Protein AF-A0A7S0H6K3-F1 (afdb_monomer_lite)

InterPro domains:
  IPR001478 PDZ domain [PS50106] (12-69)
  IPR036034 PDZ superfamily [G3DSA:2.30.42.10] (8-108)

Foldseek 3Di:
DAPVPFDQLWFKDKAFDDDPPPDDQLQQFDWDADPLQWIFTADGHPPGPSVVCVVVVRDDGGKTFQWKAALDDRDIDGSGSVHDVNVSVRSVNRDDGMIMTIIGHPDPVVSVVSSVVVVVVVVVVVVVVVVVVVVVVVVVVVVVPDPPDDDDPDD

Organism: NCBI:txid33657

Secondary structure (DSSP, 8-state):
--GGGSPTT-EEEEEE---TTSTT-STTEEEEE-TTS-EEEEEE-TTSHHHHHHHTTS--TT-EEEEEE-SSSS-EEE-TTS-HHHHHHHHHH--SSEEEEEEE-SSHHHHHHHHHHHHHHHHHHHHHHHHHHHHHHHHHHHHHHS---------

Sequence (155 aa):
MSLRSAPAGSRVVAFRKENAATQGLQLGLKFRESFGKAVYIDTIIPGTQAANLEKQGKLQKGDEIVMVSATFGDEMWSARGIGKQRLEKSIAVRQGQTIKFVIEASDDNSKAKQKALAEKLAKEAKMTSRLQAELAKEVDAAKAAKPKGKLFGLF

pLDDT: mean 75.77, std 13.53, range [41.53, 90.0]

Radius of gyration: 22.34 Å; chains: 1; bounding box: 46×57×62 Å

Structure (mmCIF, N/CA/C/O backbone):
data_AF-A0A7S0H6K3-F1
#
_entry.id   AF-A0A7S0H6K3-F1
#
loop_
_atom_site.group_PDB
_atom_site.id
_atom_site.type_symbol
_atom_site.label_atom_id
_atom_site.label_alt_id
_atom_site.label_comp_id
_atom_site.label_asym_id
_atom_site.label_entity_id
_atom_site.label_seq_id
_atom_site.pdbx_PDB_ins_code
_atom_site.Cartn_x
_atom_site.Cartn_y
_atom_site.Cartn_z
_atom_site.occupancy
_atom_site.B_iso_or_equiv
_atom_site.auth_seq_id
_atom_site.auth_comp_id
_atom_site.auth_asym_id
_atom_site.auth_atom_id
_atom_site.pdbx_PDB_model_num
ATOM 1 N N . MET A 1 1 ? 16.898 -1.516 -5.737 1.00 46.72 1 MET A N 1
ATOM 2 C CA . MET A 1 1 ? 16.622 -2.426 -4.588 1.00 46.72 1 MET A CA 1
ATOM 3 C C . MET A 1 1 ? 15.447 -3.322 -4.965 1.00 46.72 1 MET A C 1
ATOM 5 O O . MET A 1 1 ? 14.417 -2.818 -5.387 1.00 46.72 1 MET A O 1
ATOM 9 N N . SER A 1 2 ? 15.632 -4.643 -4.919 1.00 41.69 2 SER A N 1
ATOM 10 C CA . SER A 1 2 ? 14.657 -5.641 -5.394 1.00 41.69 2 SER A CA 1
ATOM 11 C C . SER A 1 2 ? 13.658 -6.015 -4.289 1.00 41.69 2 SER A C 1
ATOM 13 O O . SER A 1 2 ? 14.011 -5.962 -3.114 1.00 41.69 2 SER A O 1
ATOM 15 N N . LEU A 1 3 ? 12.457 -6.482 -4.663 1.00 48.34 3 LEU A N 1
ATOM 16 C CA . LEU A 1 3 ? 11.409 -7.069 -3.797 1.00 48.34 3 LEU A CA 1
ATOM 17 C C . LEU A 1 3 ? 11.917 -8.105 -2.765 1.00 48.34 3 LEU A C 1
ATOM 19 O O . LEU A 1 3 ? 11.195 -8.455 -1.838 1.00 48.34 3 LEU A O 1
ATOM 23 N N . ARG A 1 4 ? 13.164 -8.573 -2.900 1.00 46.78 4 ARG A N 1
ATOM 24 C CA . ARG A 1 4 ? 13.879 -9.450 -1.962 1.00 46.78 4 ARG A CA 1
ATOM 25 C C . ARG A 1 4 ? 14.093 -8.865 -0.559 1.00 46.78 4 ARG A C 1
ATOM 27 O O . ARG A 1 4 ? 14.413 -9.629 0.341 1.00 46.78 4 ARG A O 1
ATOM 34 N N . SER A 1 5 ? 13.943 -7.554 -0.356 1.00 53.25 5 SER A N 1
ATOM 35 C CA . SER A 1 5 ? 14.096 -6.923 0.968 1.00 53.25 5 SER A CA 1
ATOM 36 C C . SER A 1 5 ? 12.785 -6.765 1.752 1.00 53.25 5 SER A C 1
ATOM 38 O O . SER A 1 5 ? 12.802 -6.168 2.828 1.00 53.25 5 SER A O 1
ATOM 40 N N . ALA A 1 6 ? 11.653 -7.241 1.221 1.00 57.09 6 ALA A N 1
ATOM 41 C CA . ALA A 1 6 ? 10.371 -7.213 1.921 1.00 57.09 6 ALA A CA 1
ATOM 42 C C . ALA A 1 6 ? 10.325 -8.332 2.989 1.00 57.09 6 ALA A C 1
ATOM 44 O O . ALA A 1 6 ? 10.487 -9.503 2.637 1.00 57.09 6 ALA A O 1
ATOM 45 N N . PRO A 1 7 ? 10.133 -8.015 4.285 1.00 58.31 7 PRO A N 1
ATOM 46 C CA . PRO A 1 7 ? 10.088 -9.017 5.353 1.00 58.31 7 PRO A CA 1
ATOM 47 C C . PRO A 1 7 ? 8.930 -10.012 5.204 1.00 58.31 7 PRO A C 1
ATOM 49 O O . PRO A 1 7 ? 7.878 -9.699 4.639 1.00 58.31 7 PRO A O 1
ATOM 52 N N . ALA A 1 8 ? 9.106 -11.228 5.728 1.00 54.91 8 ALA A N 1
ATOM 53 C CA . ALA A 1 8 ? 8.091 -12.278 5.662 1.00 54.91 8 ALA A CA 1
ATOM 54 C C . ALA A 1 8 ? 6.788 -11.847 6.369 1.00 54.91 8 ALA A C 1
ATOM 56 O O . ALA A 1 8 ? 6.809 -11.498 7.546 1.00 54.91 8 ALA A O 1
ATOM 57 N N . GLY A 1 9 ? 5.655 -11.901 5.657 1.00 63.44 9 GLY A N 1
ATOM 58 C CA . GLY A 1 9 ? 4.338 -11.472 6.160 1.00 63.44 9 GLY A CA 1
ATOM 59 C C . GLY A 1 9 ? 3.917 -10.055 5.749 1.00 63.44 9 GLY A C 1
ATOM 60 O O . GLY A 1 9 ? 2.806 -9.636 6.069 1.00 63.44 9 GLY A O 1
ATOM 61 N N . SER A 1 10 ? 4.765 -9.331 5.015 1.00 70.94 10 SER A N 1
ATOM 62 C CA . SER A 1 10 ? 4.414 -8.028 4.448 1.00 70.94 10 SER A CA 1
ATOM 63 C C . SER A 1 10 ? 3.450 -8.156 3.256 1.00 70.94 10 SER A C 1
ATOM 65 O O . SER A 1 10 ? 3.506 -9.105 2.468 1.00 70.94 10 SER A O 1
ATOM 67 N N . ARG A 1 11 ? 2.516 -7.205 3.138 1.00 82.00 11 ARG A N 1
ATOM 68 C CA . ARG A 1 11 ? 1.472 -7.180 2.100 1.00 82.00 11 ARG A CA 1
ATOM 69 C C . ARG A 1 11 ? 1.818 -6.148 1.039 1.00 82.00 11 ARG A C 1
ATOM 71 O O . ARG A 1 11 ? 2.101 -4.998 1.366 1.00 82.00 11 ARG A O 1
ATOM 78 N N . VAL A 1 12 ? 1.755 -6.543 -0.231 1.00 85.12 12 VAL A N 1
ATOM 79 C CA . VAL A 1 12 ? 1.903 -5.615 -1.358 1.00 85.12 12 VAL A CA 1
ATOM 80 C C . VAL A 1 12 ? 0.527 -5.135 -1.789 1.00 85.12 12 VAL A C 1
ATOM 82 O O . VAL A 1 12 ? -0.334 -5.937 -2.151 1.00 85.12 12 VAL A O 1
ATOM 85 N N . VAL A 1 13 ? 0.327 -3.823 -1.780 1.00 86.31 13 VAL A N 1
ATOM 86 C CA . VAL A 1 13 ? -0.936 -3.199 -2.169 1.00 86.31 13 VAL A CA 1
ATOM 87 C C . VAL A 1 13 ? -0.681 -2.223 -3.306 1.00 86.31 13 VAL A C 1
ATOM 89 O O . VAL A 1 13 ? 0.183 -1.355 -3.210 1.00 86.31 13 VAL A O 1
ATOM 92 N N . ALA A 1 14 ? -1.425 -2.385 -4.399 1.00 86.06 14 ALA A N 1
ATOM 93 C CA . ALA A 1 14 ? -1.344 -1.521 -5.566 1.00 86.06 14 ALA A CA 1
ATOM 94 C C . ALA A 1 14 ? -2.549 -0.577 -5.610 1.00 86.06 14 ALA A C 1
ATOM 96 O O . ALA A 1 14 ? -3.700 -1.013 -5.594 1.00 86.06 14 ALA A O 1
ATOM 97 N N . PHE A 1 15 ? -2.263 0.712 -5.711 1.00 84.00 15 PHE A N 1
ATOM 98 C CA . PHE A 1 15 ? -3.229 1.785 -5.856 1.00 84.00 15 PHE A CA 1
ATOM 99 C C . PHE A 1 15 ? -3.178 2.321 -7.272 1.00 84.00 15 PHE A C 1
ATOM 101 O O . PHE A 1 15 ? -2.094 2.513 -7.820 1.00 84.00 15 PHE A O 1
ATOM 108 N N . ARG A 1 16 ? -4.332 2.610 -7.863 1.00 80.00 16 ARG A N 1
ATOM 109 C CA . ARG A 1 16 ? -4.396 3.380 -9.099 1.00 80.00 16 ARG A CA 1
ATOM 110 C C . ARG A 1 16 ? -4.338 4.854 -8.715 1.00 80.00 16 ARG A C 1
ATOM 112 O O . ARG A 1 16 ? -5.126 5.313 -7.897 1.00 80.00 16 ARG A O 1
ATOM 119 N N . LYS A 1 17 ? -3.388 5.586 -9.287 1.00 71.44 17 LYS A N 1
ATOM 120 C CA . LYS A 1 17 ? -3.318 7.036 -9.149 1.00 71.44 17 LYS A CA 1
ATOM 121 C C . LYS A 1 17 ? -4.535 7.613 -9.864 1.00 71.44 17 LYS A C 1
ATOM 123 O O . LYS A 1 17 ? -4.674 7.455 -11.077 1.00 71.44 17 LYS A O 1
ATOM 128 N N . GLU A 1 18 ? -5.436 8.215 -9.102 1.00 66.50 18 GLU A N 1
ATOM 129 C CA . GLU A 1 18 ? -6.537 8.988 -9.666 1.00 66.50 18 GLU A CA 1
ATOM 130 C C . GLU A 1 18 ? -5.957 10.222 -10.372 1.00 66.50 18 GLU A C 1
ATOM 132 O O . GLU A 1 18 ? -4.929 10.766 -9.952 1.00 66.50 18 GLU A O 1
ATOM 137 N N . ASN A 1 19 ? -6.561 10.629 -11.493 1.00 58.66 19 ASN A N 1
ATOM 138 C CA . ASN A 1 19 ? -6.108 11.815 -12.215 1.00 58.66 19 ASN A CA 1
ATOM 139 C C . ASN A 1 19 ? -6.224 13.022 -11.279 1.00 58.66 19 ASN A C 1
ATOM 141 O O . ASN A 1 19 ? -7.298 13.314 -10.764 1.00 58.66 19 ASN A O 1
ATOM 145 N N . ALA A 1 20 ? -5.101 13.710 -11.070 1.00 53.25 20 ALA A N 1
ATOM 146 C CA . ALA A 1 20 ? -4.854 14.691 -10.011 1.00 53.25 20 ALA A CA 1
ATOM 147 C C . ALA A 1 20 ? -5.780 15.932 -9.987 1.00 53.25 20 ALA A C 1
ATOM 149 O O . ALA A 1 20 ? -5.573 16.826 -9.172 1.00 53.25 20 ALA A O 1
ATOM 150 N N . ALA A 1 21 ? -6.789 16.001 -10.857 1.00 47.16 21 ALA A N 1
ATOM 151 C CA . ALA A 1 21 ? -7.762 17.087 -10.912 1.00 47.16 21 ALA A CA 1
ATOM 152 C C . ALA A 1 21 ? -8.818 17.011 -9.794 1.00 47.16 21 ALA A C 1
ATOM 154 O O . ALA A 1 21 ? -9.384 18.033 -9.416 1.00 47.16 21 ALA A O 1
ATOM 155 N N . THR A 1 22 ? -9.069 15.833 -9.218 1.00 42.97 22 THR A N 1
ATOM 156 C CA . THR A 1 22 ? -10.035 15.676 -8.124 1.00 42.97 22 THR A CA 1
ATOM 157 C C . THR A 1 22 ? -9.322 15.605 -6.776 1.00 42.97 22 THR A C 1
ATOM 159 O O . THR A 1 22 ? -8.975 14.545 -6.273 1.00 42.97 22 THR A O 1
ATOM 162 N N . GLN A 1 23 ? -9.111 16.793 -6.205 1.00 46.00 23 GLN A N 1
ATOM 163 C CA . GLN A 1 23 ? -9.039 17.054 -4.764 1.00 46.00 23 GLN A CA 1
ATOM 164 C C . GLN A 1 23 ? -8.013 16.248 -3.955 1.00 46.00 23 GLN A C 1
ATOM 166 O O . GLN A 1 23 ? -8.430 15.389 -3.200 1.00 46.00 23 GLN A O 1
ATOM 171 N N . GLY A 1 24 ? -6.712 16.572 -4.018 1.00 48.12 24 GLY A N 1
ATOM 172 C CA . GLY A 1 24 ? -5.745 16.494 -2.890 1.00 48.12 24 GLY A CA 1
ATOM 173 C C . GLY A 1 24 ? -5.625 15.207 -2.041 1.00 48.12 24 GLY A C 1
ATOM 174 O O . GLY A 1 24 ? -4.873 15.178 -1.070 1.00 48.12 24 GLY A O 1
ATOM 175 N N . LEU A 1 25 ? -6.348 14.147 -2.377 1.00 54.59 25 LEU A N 1
ATOM 176 C CA . LEU A 1 25 ? -6.541 12.941 -1.600 1.00 54.59 25 LEU A CA 1
ATOM 177 C C . LEU A 1 25 ? -5.481 11.974 -2.091 1.00 54.59 25 LEU A C 1
ATOM 179 O O . LEU A 1 25 ? -5.643 11.311 -3.111 1.00 54.59 25 LEU A O 1
ATOM 183 N N . GLN A 1 26 ? -4.357 11.926 -1.381 1.00 64.19 26 GLN A N 1
ATOM 184 C CA . GLN A 1 26 ? -3.310 10.938 -1.614 1.00 64.19 26 GLN A CA 1
ATOM 185 C C . GLN A 1 26 ? -3.890 9.529 -1.438 1.00 64.19 26 GLN A C 1
ATOM 187 O O . GLN A 1 26 ? -3.918 8.980 -0.342 1.00 64.19 26 GLN A O 1
ATOM 192 N N . LEU A 1 27 ? -4.403 8.956 -2.530 1.00 76.81 27 LEU A N 1
ATOM 193 C CA . LEU A 1 27 ? -4.872 7.570 -2.638 1.00 76.81 27 LEU A CA 1
ATOM 194 C C . LEU A 1 27 ? -5.960 7.172 -1.615 1.00 76.81 27 LEU A C 1
ATOM 196 O O . LEU A 1 27 ? -6.177 5.986 -1.381 1.00 76.81 27 LEU A O 1
ATOM 200 N N . GLY A 1 28 ? -6.639 8.146 -0.997 1.00 81.25 28 GLY A N 1
ATOM 201 C CA . GLY A 1 28 ? -7.627 7.909 0.061 1.00 81.25 28 GLY A CA 1
ATOM 202 C C . GLY A 1 28 ? -7.045 7.521 1.427 1.00 81.25 28 GLY A C 1
ATOM 203 O O . GLY A 1 28 ? -7.774 6.993 2.268 1.00 81.25 28 GLY A O 1
ATOM 204 N N . LEU A 1 29 ? -5.753 7.768 1.660 1.00 86.12 29 LEU A N 1
ATOM 205 C CA . LEU A 1 29 ? -5.056 7.450 2.906 1.00 86.12 29 LEU A CA 1
ATOM 206 C C . LEU A 1 29 ? -4.571 8.725 3.601 1.00 86.12 29 LEU A C 1
ATOM 208 O O . LEU A 1 29 ? -4.054 9.640 2.963 1.00 86.12 29 LEU A O 1
ATOM 212 N N . LYS A 1 30 ? -4.697 8.763 4.929 1.00 87.44 30 LYS A N 1
ATOM 213 C CA . LYS A 1 30 ? -3.994 9.727 5.782 1.00 87.44 30 LYS A CA 1
ATOM 214 C C . LYS A 1 30 ? -2.897 9.010 6.547 1.00 87.44 30 LYS A C 1
ATOM 216 O O . LYS A 1 30 ? -3.136 7.958 7.140 1.00 87.44 30 LYS A O 1
ATOM 221 N N . PHE A 1 31 ? -1.716 9.614 6.563 1.00 89.25 31 PHE A N 1
ATOM 222 C CA . PHE A 1 31 ? -0.548 9.061 7.233 1.00 89.25 31 PHE A CA 1
ATOM 223 C C . PHE A 1 31 ? -0.247 9.783 8.550 1.00 89.25 31 PHE A C 1
ATOM 225 O O . PHE A 1 31 ? -0.370 11.014 8.646 1.00 89.25 31 PHE A O 1
ATOM 232 N N . ARG A 1 32 ? 0.216 9.015 9.539 1.00 89.31 32 ARG A N 1
ATOM 233 C CA . ARG A 1 32 ? 0.794 9.504 10.796 1.00 89.31 32 ARG A CA 1
ATOM 234 C C . ARG A 1 32 ? 2.264 9.116 10.864 1.00 89.31 32 ARG A C 1
ATOM 236 O O . ARG A 1 32 ? 2.639 7.998 10.528 1.00 89.31 32 ARG A O 1
ATOM 243 N N . GLU A 1 33 ? 3.088 10.048 11.314 1.00 89.94 33 GLU A N 1
ATOM 244 C CA . GLU A 1 33 ? 4.507 9.818 11.568 1.00 89.94 33 GLU A CA 1
ATOM 245 C C . GLU A 1 33 ? 4.726 9.504 13.053 1.00 89.94 33 GLU A C 1
ATOM 247 O O . GLU A 1 33 ? 4.120 10.133 13.922 1.00 89.94 33 GLU A O 1
ATOM 252 N N . SER A 1 34 ? 5.571 8.517 13.346 1.00 88.56 34 SER A N 1
ATOM 253 C CA . SER A 1 34 ? 6.086 8.258 14.695 1.00 88.56 34 SER A CA 1
ATOM 254 C C . SER A 1 34 ? 7.407 8.998 14.924 1.00 88.56 34 SER A C 1
ATOM 256 O O . SER A 1 34 ? 8.062 9.411 13.973 1.00 88.56 34 SER A O 1
ATOM 258 N N . PHE A 1 35 ? 7.850 9.115 16.177 1.00 80.12 35 PHE A N 1
ATOM 259 C CA . PHE A 1 35 ? 9.095 9.800 16.550 1.00 80.12 35 PHE A CA 1
ATOM 260 C C . PHE A 1 35 ? 10.332 9.276 15.789 1.00 80.12 35 PHE A C 1
ATOM 262 O O . PHE A 1 35 ? 11.220 10.042 15.433 1.00 80.12 35 PHE A O 1
ATOM 269 N N . GLY A 1 36 ? 10.355 7.981 15.449 1.00 84.75 36 GLY A N 1
ATOM 270 C CA . GLY A 1 36 ? 11.396 7.359 14.619 1.00 84.75 36 GLY A CA 1
ATOM 271 C C . GLY A 1 36 ? 11.257 7.585 13.106 1.00 84.75 36 GLY A C 1
ATOM 272 O O . GLY A 1 36 ? 11.882 6.865 12.331 1.00 84.75 36 GLY A O 1
ATOM 273 N N . LYS A 1 37 ? 10.402 8.517 12.661 1.00 87.62 37 LYS A N 1
ATOM 274 C CA . LYS A 1 37 ? 10.065 8.786 11.248 1.00 87.62 37 LYS A CA 1
ATOM 275 C C . LYS A 1 37 ? 9.440 7.608 10.488 1.00 87.62 37 LYS A C 1
ATOM 277 O O . LYS A 1 37 ? 9.342 7.636 9.259 1.00 87.62 37 LYS A O 1
ATOM 282 N N . ALA A 1 38 ? 9.026 6.567 11.207 1.00 87.75 38 ALA A N 1
ATOM 283 C CA . ALA A 1 38 ? 8.203 5.491 10.673 1.00 87.75 38 ALA A CA 1
ATOM 284 C C . ALA A 1 38 ? 6.805 6.030 10.349 1.00 87.75 38 ALA A C 1
ATOM 286 O O . ALA A 1 38 ? 6.264 6.849 11.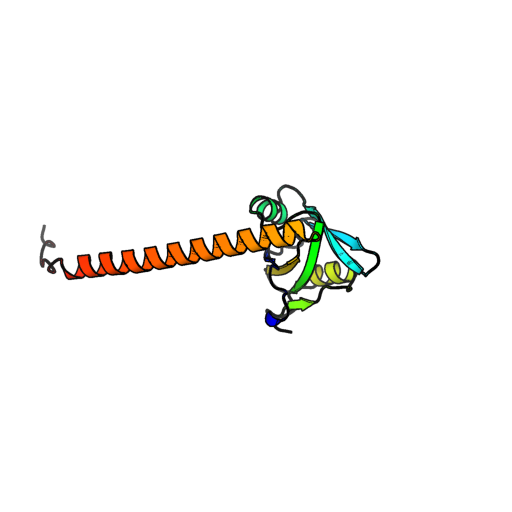101 1.00 87.75 38 ALA A O 1
ATOM 287 N N . VAL A 1 39 ? 6.240 5.591 9.226 1.00 89.06 39 VAL A N 1
ATOM 288 C CA . VAL A 1 39 ? 4.980 6.120 8.699 1.00 89.06 39 VAL A CA 1
ATOM 289 C C . VAL A 1 39 ? 3.901 5.052 8.777 1.00 89.06 39 VAL A C 1
ATOM 291 O O . VAL A 1 39 ? 4.055 3.963 8.231 1.00 89.06 39 VAL A O 1
ATOM 294 N N . TYR A 1 40 ? 2.796 5.394 9.431 1.00 90.00 40 TYR A N 1
ATOM 295 C CA . TYR A 1 40 ? 1.662 4.513 9.670 1.00 90.00 40 TYR A CA 1
ATOM 296 C C . TYR A 1 40 ? 0.410 5.037 8.978 1.00 90.00 40 TYR A C 1
ATOM 298 O O . TYR A 1 40 ? 0.241 6.247 8.791 1.00 90.00 40 TYR A O 1
ATOM 306 N N . ILE A 1 41 ? -0.495 4.125 8.640 1.00 89.81 41 ILE A N 1
ATOM 307 C CA . ILE A 1 41 ? -1.832 4.459 8.162 1.00 89.81 41 ILE A CA 1
ATOM 308 C C . ILE A 1 41 ? -2.670 4.885 9.360 1.00 89.81 41 ILE A C 1
ATOM 310 O O . ILE A 1 41 ? -2.943 4.096 10.257 1.00 89.81 41 ILE A O 1
ATOM 314 N N . ASP A 1 42 ? -3.088 6.140 9.368 1.00 88.56 42 ASP A N 1
ATOM 315 C CA . ASP A 1 42 ? -3.899 6.702 10.442 1.00 88.56 42 ASP A CA 1
ATOM 316 C C . ASP A 1 42 ? -5.387 6.540 10.141 1.00 88.56 42 ASP A C 1
ATOM 318 O O . ASP A 1 42 ? -6.145 5.919 10.886 1.00 88.56 42 ASP A O 1
ATOM 322 N N . THR A 1 43 ? -5.793 7.047 8.979 1.00 87.81 43 THR A N 1
ATOM 323 C CA . THR A 1 43 ? -7.189 7.051 8.557 1.00 87.81 43 THR A CA 1
ATOM 324 C C . THR A 1 43 ? -7.304 6.592 7.112 1.00 87.81 43 THR A C 1
ATOM 326 O O . THR A 1 43 ? -6.534 7.005 6.245 1.00 87.81 43 THR A O 1
ATOM 329 N N . ILE A 1 44 ? -8.317 5.770 6.857 1.00 88.31 44 ILE A N 1
ATOM 330 C CA . ILE A 1 44 ? -8.723 5.330 5.524 1.00 88.31 44 ILE A CA 1
ATOM 331 C C . ILE A 1 44 ? -10.025 6.047 5.196 1.00 88.31 44 ILE A C 1
ATOM 333 O O . ILE A 1 44 ? -10.963 6.041 5.996 1.00 88.31 44 ILE A O 1
ATOM 337 N N . ILE A 1 45 ? -10.055 6.719 4.050 1.00 86.06 45 ILE A N 1
ATOM 338 C CA . ILE A 1 45 ? -11.164 7.590 3.667 1.00 86.06 45 ILE A CA 1
ATOM 339 C C . ILE A 1 45 ? -12.256 6.738 3.003 1.00 86.06 45 ILE A C 1
ATOM 341 O O . ILE A 1 45 ? -11.964 6.052 2.018 1.00 86.06 45 ILE A O 1
ATOM 345 N N . PRO A 1 46 ? -13.506 6.758 3.506 1.00 84.62 46 PRO A N 1
ATOM 346 C CA . PRO A 1 46 ? -14.607 5.996 2.921 1.00 84.62 46 PRO A CA 1
ATOM 347 C C . PRO A 1 46 ? -14.842 6.334 1.444 1.00 84.62 46 PRO A C 1
ATOM 349 O O . PRO A 1 46 ? -14.596 7.454 1.009 1.00 84.62 46 PRO A O 1
ATOM 352 N N . GLY A 1 47 ? -15.327 5.363 0.667 1.00 82.75 47 GLY A N 1
ATOM 353 C CA . GLY A 1 47 ? -15.632 5.551 -0.760 1.00 82.75 47 GLY A CA 1
ATOM 354 C C . GLY A 1 47 ? -14.414 5.570 -1.691 1.00 82.75 47 GLY A C 1
ATOM 355 O O . GLY A 1 47 ? -14.585 5.611 -2.903 1.00 82.75 47 GLY A O 1
ATOM 356 N N . THR A 1 48 ? -13.196 5.486 -1.152 1.00 84.12 48 THR A N 1
ATOM 357 C CA . THR A 1 48 ? -11.957 5.445 -1.943 1.00 84.12 48 THR A CA 1
ATOM 358 C C . THR A 1 48 ? -11.506 4.015 -2.240 1.00 84.12 48 THR A C 1
ATOM 360 O O . THR A 1 48 ? -11.963 3.044 -1.624 1.00 84.12 48 THR A O 1
ATOM 363 N N . GLN A 1 49 ? -10.535 3.867 -3.147 1.00 84.25 49 GLN A N 1
ATOM 364 C CA . GLN A 1 49 ? -9.890 2.574 -3.384 1.00 84.25 49 GLN A CA 1
ATOM 365 C C . GLN A 1 49 ? -9.279 1.988 -2.098 1.00 84.25 49 GLN A C 1
ATOM 367 O O . GLN A 1 49 ? -9.370 0.779 -1.882 1.00 84.25 49 GLN A O 1
ATOM 372 N N . ALA A 1 50 ? -8.718 2.829 -1.221 1.00 85.38 50 ALA A N 1
ATOM 373 C CA . ALA A 1 50 ? -8.184 2.399 0.068 1.00 85.38 50 ALA A CA 1
ATOM 374 C C . ALA A 1 50 ? -9.251 1.740 0.955 1.00 85.38 50 ALA A C 1
ATOM 376 O O . ALA A 1 50 ? -8.990 0.687 1.532 1.00 85.38 50 ALA A O 1
ATOM 377 N N . ALA A 1 51 ? -10.470 2.287 0.994 1.00 85.88 51 ALA A N 1
ATOM 378 C CA . ALA A 1 51 ? -11.576 1.694 1.751 1.00 85.88 51 ALA A CA 1
ATOM 379 C C . ALA A 1 51 ? -12.007 0.328 1.191 1.00 85.88 51 ALA A C 1
ATOM 381 O O . ALA A 1 51 ? -12.350 -0.583 1.944 1.00 85.88 51 ALA A O 1
ATOM 382 N N . ASN A 1 52 ? -11.961 0.145 -0.131 1.00 85.44 52 ASN A N 1
ATOM 383 C CA . ASN A 1 52 ? -12.247 -1.159 -0.737 1.00 85.44 52 ASN A CA 1
ATOM 384 C C . ASN A 1 52 ? -11.164 -2.194 -0.402 1.00 85.44 52 ASN A C 1
ATOM 386 O O . ASN A 1 52 ? -11.475 -3.361 -0.170 1.00 85.44 52 ASN A O 1
ATOM 390 N N . LEU A 1 53 ? -9.900 -1.770 -0.339 1.00 85.75 53 LEU A N 1
ATOM 391 C CA . LEU A 1 53 ? -8.779 -2.624 0.061 1.00 85.75 53 LEU A CA 1
ATOM 392 C C . LEU A 1 53 ? -8.831 -2.983 1.552 1.00 85.75 53 LEU A C 1
ATOM 394 O O . LEU A 1 53 ? -8.496 -4.114 1.909 1.00 85.75 53 LEU A O 1
ATOM 398 N N . GLU A 1 54 ? -9.313 -2.067 2.395 1.00 87.25 54 GLU A N 1
ATOM 399 C CA . GLU A 1 54 ? -9.586 -2.323 3.812 1.00 87.25 54 GLU A CA 1
ATOM 400 C C . GLU A 1 54 ? -10.657 -3.400 3.997 1.00 87.25 54 GLU A C 1
ATOM 402 O O . GLU A 1 54 ? -10.433 -4.383 4.701 1.00 87.25 54 GLU A O 1
ATOM 407 N N . LYS A 1 55 ? -11.782 -3.288 3.277 1.00 85.50 55 LYS A N 1
ATOM 408 C CA . LYS A 1 55 ? -12.854 -4.302 3.288 1.00 85.50 55 LYS A CA 1
ATOM 409 C C . LYS A 1 55 ? -12.386 -5.680 2.810 1.00 85.50 55 LYS A C 1
ATOM 411 O O . LYS A 1 55 ? -12.895 -6.692 3.275 1.00 85.50 55 LYS A O 1
ATOM 416 N N . GLN A 1 56 ? -11.413 -5.726 1.898 1.00 83.94 56 GLN A N 1
ATOM 417 C CA . GLN A 1 56 ? -10.781 -6.968 1.434 1.00 83.94 56 GLN A CA 1
ATOM 418 C C . GLN A 1 56 ? -9.735 -7.525 2.422 1.00 83.94 56 GLN A C 1
ATOM 420 O O . GLN A 1 56 ? -9.128 -8.555 2.136 1.00 83.94 56 GLN A O 1
ATOM 425 N N . GLY A 1 57 ? -9.463 -6.841 3.540 1.00 81.62 57 GLY A N 1
ATOM 426 C CA . GLY A 1 57 ? -8.447 -7.231 4.524 1.00 81.62 57 GLY A CA 1
ATOM 427 C C . GLY A 1 57 ? -6.998 -7.011 4.069 1.00 81.62 57 GLY A C 1
ATOM 428 O O . GLY A 1 57 ? -6.058 -7.419 4.754 1.00 81.62 57 GLY A O 1
ATOM 429 N N . LYS A 1 58 ? -6.786 -6.357 2.920 1.00 83.56 58 LYS A N 1
ATOM 430 C CA . LYS A 1 58 ? -5.446 -6.131 2.345 1.00 83.56 58 LYS A CA 1
ATOM 431 C C . LYS A 1 58 ? -4.680 -5.009 3.039 1.00 83.56 58 LYS A C 1
ATOM 433 O O . LYS A 1 58 ? -3.459 -4.965 2.938 1.00 83.56 58 LYS A O 1
ATOM 438 N N . LEU A 1 59 ? -5.395 -4.119 3.715 1.00 86.06 59 LEU A N 1
ATOM 439 C CA . LEU A 1 59 ? -4.870 -2.940 4.391 1.00 86.06 59 LEU A CA 1
ATOM 440 C C . LEU A 1 59 ? -5.720 -2.668 5.632 1.00 86.06 59 LEU A C 1
ATOM 442 O O . LEU A 1 59 ? -6.916 -2.939 5.622 1.00 86.06 59 LEU A O 1
ATOM 446 N N . GLN A 1 60 ? -5.117 -2.179 6.706 1.00 87.38 60 GLN A N 1
ATOM 447 C CA . GLN A 1 60 ? -5.799 -1.858 7.956 1.00 87.38 60 GLN A CA 1
ATOM 448 C C . GLN A 1 60 ? -5.252 -0.551 8.538 1.00 87.38 60 GLN A C 1
ATOM 450 O O . GLN A 1 60 ? -4.130 -0.126 8.248 1.00 87.38 60 GLN A O 1
ATOM 455 N N . LYS A 1 61 ? -6.061 0.115 9.365 1.00 89.56 61 LYS A N 1
ATOM 456 C CA . LYS A 1 61 ? -5.587 1.259 10.155 1.00 89.56 61 LYS A CA 1
ATOM 457 C C . LYS A 1 61 ? -4.526 0.787 11.145 1.00 89.56 61 LYS A C 1
ATOM 459 O O . LYS A 1 61 ? -4.660 -0.278 11.738 1.00 89.56 61 LYS A O 1
ATOM 464 N N . GLY A 1 62 ? -3.495 1.598 11.333 1.00 87.31 62 GLY A N 1
ATOM 465 C CA . GLY A 1 62 ? -2.356 1.297 12.193 1.00 87.31 62 GLY A CA 1
ATOM 466 C C . GLY A 1 62 ? -1.237 0.517 11.509 1.00 87.31 62 GLY A C 1
ATOM 467 O O . GLY A 1 62 ? -0.188 0.347 12.122 1.00 87.31 62 GLY A O 1
ATOM 468 N N . ASP A 1 63 ? -1.408 0.075 10.265 1.00 88.31 63 ASP A N 1
ATOM 469 C CA . ASP A 1 63 ? -0.344 -0.591 9.519 1.00 88.31 63 ASP A CA 1
ATOM 470 C C . ASP A 1 63 ? 0.832 0.358 9.205 1.00 88.31 63 ASP A C 1
ATOM 472 O O . ASP A 1 63 ? 0.627 1.540 8.917 1.00 88.31 63 ASP A O 1
ATOM 476 N N . GLU A 1 64 ? 2.061 -0.162 9.210 1.00 89.00 64 GLU A N 1
ATOM 477 C CA . GLU A 1 64 ? 3.283 0.558 8.837 1.00 89.00 64 GLU A CA 1
ATOM 478 C C . GLU A 1 64 ? 3.580 0.425 7.337 1.00 89.00 64 GLU A C 1
ATOM 480 O O . GLU A 1 64 ? 3.516 -0.663 6.760 1.00 89.00 64 GLU A O 1
ATOM 485 N N . ILE A 1 65 ? 3.976 1.530 6.700 1.00 88.94 65 ILE A N 1
ATOM 486 C CA . ILE A 1 65 ? 4.454 1.538 5.315 1.00 88.94 65 ILE A CA 1
ATOM 487 C C . ILE A 1 65 ? 5.964 1.343 5.302 1.00 88.94 65 ILE A C 1
ATOM 489 O O . ILE A 1 65 ? 6.739 2.223 5.674 1.00 88.94 65 ILE A O 1
ATOM 493 N N . VAL A 1 66 ? 6.380 0.186 4.802 1.00 89.00 66 VAL A N 1
ATOM 494 C CA . VAL A 1 66 ? 7.775 -0.258 4.830 1.00 89.00 66 VAL A CA 1
ATOM 495 C C . VAL A 1 66 ? 8.479 0.003 3.510 1.00 89.00 66 VAL A C 1
ATOM 497 O O . VAL A 1 66 ? 9.672 0.308 3.503 1.00 89.00 66 VAL A O 1
ATOM 500 N N . MET A 1 67 ? 7.761 -0.075 2.386 1.00 88.94 67 MET A N 1
ATOM 501 C CA . MET A 1 67 ? 8.299 0.283 1.072 1.00 88.94 67 MET A CA 1
ATOM 502 C C . MET A 1 67 ? 7.270 1.001 0.205 1.00 88.94 67 MET A C 1
ATOM 504 O O . MET A 1 67 ? 6.067 0.764 0.310 1.00 88.94 67 MET A O 1
ATOM 508 N N . VAL A 1 68 ? 7.767 1.824 -0.712 1.00 87.88 68 VAL A N 1
ATOM 509 C CA . VAL A 1 68 ? 6.990 2.518 -1.741 1.00 87.88 68 VAL A CA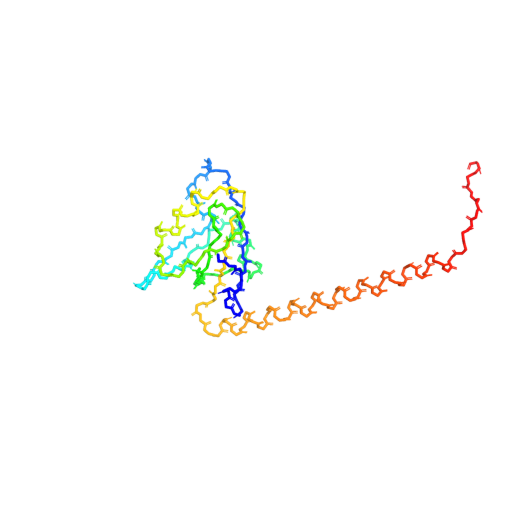 1
ATOM 510 C C . VAL A 1 68 ? 7.627 2.287 -3.108 1.00 87.88 68 VAL A C 1
ATOM 512 O O . VAL A 1 68 ? 8.848 2.211 -3.227 1.00 87.88 68 VAL A O 1
ATOM 515 N N . SER A 1 69 ? 6.813 2.152 -4.151 1.00 84.56 69 SER A N 1
ATOM 516 C CA . SER A 1 69 ? 7.306 2.059 -5.525 1.00 84.56 69 SER A CA 1
ATOM 517 C C . SER A 1 69 ? 8.094 3.307 -5.913 1.00 84.56 69 SER A C 1
ATOM 519 O O . SER A 1 69 ? 7.642 4.424 -5.645 1.00 84.56 69 SER A O 1
ATOM 521 N N . ALA A 1 70 ? 9.214 3.109 -6.599 1.00 80.38 70 ALA A N 1
ATOM 522 C CA . ALA A 1 70 ? 10.050 4.169 -7.136 1.00 80.38 70 ALA A CA 1
ATOM 523 C C . ALA A 1 70 ? 9.263 5.097 -8.074 1.00 80.38 70 ALA A C 1
ATOM 525 O O . ALA A 1 70 ? 8.218 4.736 -8.632 1.00 80.38 70 ALA A O 1
ATOM 526 N N . THR A 1 71 ? 9.783 6.311 -8.253 1.00 73.38 71 THR A N 1
ATOM 527 C CA . THR A 1 71 ? 9.188 7.315 -9.144 1.00 73.38 71 THR A CA 1
ATOM 528 C C . THR A 1 71 ? 9.228 6.895 -10.610 1.00 73.38 71 THR A C 1
ATOM 530 O O . THR A 1 71 ? 8.348 7.300 -11.367 1.00 73.38 71 THR A O 1
ATOM 533 N N . PHE A 1 72 ? 10.223 6.082 -10.980 1.00 72.38 72 PHE A N 1
ATOM 534 C CA . PHE A 1 72 ? 10.438 5.537 -12.315 1.00 72.38 72 PHE A CA 1
ATOM 535 C C . PHE A 1 72 ? 10.659 4.023 -12.230 1.00 72.38 72 PHE A C 1
ATOM 537 O O . PHE A 1 72 ? 11.398 3.547 -11.368 1.00 72.38 72 PHE A O 1
ATOM 544 N N . GLY A 1 73 ? 10.025 3.277 -13.136 1.00 76.06 73 GLY A N 1
ATOM 545 C CA . GLY A 1 73 ? 10.127 1.819 -13.202 1.00 76.06 73 GLY A CA 1
ATOM 546 C C . GLY A 1 73 ? 9.304 1.070 -12.146 1.00 76.06 73 GLY A C 1
ATOM 547 O O . GLY A 1 73 ? 8.373 1.606 -11.539 1.00 76.06 73 GLY A O 1
ATOM 548 N N . ASP A 1 74 ? 9.655 -0.203 -11.960 1.00 77.69 74 ASP A N 1
ATOM 549 C CA . ASP A 1 74 ? 8.971 -1.156 -11.072 1.00 77.69 74 ASP A CA 1
ATOM 550 C C . ASP A 1 74 ? 9.738 -1.451 -9.773 1.00 77.69 74 ASP A C 1
ATOM 552 O O . ASP A 1 74 ? 9.363 -2.343 -9.007 1.00 77.69 74 ASP A O 1
ATOM 556 N N . GLU A 1 75 ? 10.814 -0.711 -9.505 1.00 82.19 75 GLU A N 1
ATOM 557 C CA . GLU A 1 75 ? 11.576 -0.878 -8.272 1.00 82.19 75 GLU A CA 1
ATOM 558 C C . GLU A 1 75 ? 10.787 -0.430 -7.036 1.00 82.19 75 GLU A C 1
ATOM 560 O O . GLU A 1 75 ? 9.918 0.441 -7.098 1.00 82.19 75 GLU A O 1
ATOM 565 N N . MET A 1 76 ? 11.134 -1.006 -5.885 1.00 85.69 76 MET A N 1
ATOM 566 C CA . MET A 1 76 ? 10.580 -0.633 -4.585 1.00 85.69 76 MET A CA 1
ATOM 567 C C . MET A 1 76 ? 11.691 -0.035 -3.722 1.00 85.69 76 MET A C 1
ATOM 569 O O . MET A 1 76 ? 12.771 -0.614 -3.590 1.00 85.69 76 MET A O 1
ATOM 573 N N . TRP A 1 77 ? 11.425 1.117 -3.117 1.00 85.50 77 TRP A N 1
ATOM 574 C CA . TRP A 1 77 ? 12.337 1.804 -2.208 1.00 85.50 77 TRP A CA 1
ATOM 575 C C . TRP A 1 77 ? 11.853 1.675 -0.770 1.00 85.50 77 TRP A C 1
ATOM 577 O O . TRP A 1 77 ? 10.651 1.686 -0.507 1.00 85.50 77 TRP A O 1
ATOM 587 N N . SER A 1 78 ? 12.795 1.557 0.165 1.00 86.62 78 SER A N 1
ATOM 588 C CA . SER A 1 78 ? 12.471 1.536 1.591 1.00 86.62 78 SER A CA 1
ATOM 589 C C . SER A 1 78 ? 11.833 2.862 2.008 1.00 86.62 78 SER A C 1
ATOM 591 O O . SER A 1 78 ? 12.373 3.933 1.733 1.00 86.62 78 SER A O 1
ATOM 593 N N . ALA A 1 79 ? 10.692 2.773 2.685 1.00 85.75 79 ALA A N 1
ATOM 594 C CA . ALA A 1 79 ? 9.987 3.887 3.308 1.00 85.75 79 ALA A CA 1
ATOM 595 C C . ALA A 1 79 ? 10.199 3.934 4.834 1.00 85.75 79 ALA A C 1
ATOM 597 O O . ALA A 1 79 ? 9.690 4.833 5.503 1.00 85.75 79 ALA A O 1
ATOM 598 N N . ARG A 1 80 ? 10.995 3.015 5.401 1.00 86.12 80 ARG A N 1
ATOM 599 C CA . ARG A 1 80 ? 11.328 3.045 6.832 1.00 86.12 80 ARG A CA 1
ATOM 600 C C . ARG A 1 80 ? 12.168 4.271 7.178 1.00 86.12 80 ARG A C 1
ATOM 602 O O . ARG A 1 80 ? 13.218 4.499 6.585 1.00 86.12 80 ARG A O 1
ATOM 609 N N . GLY A 1 81 ? 11.700 5.048 8.153 1.00 85.06 81 GLY A N 1
ATOM 610 C CA . GLY A 1 81 ? 12.418 6.209 8.682 1.00 85.06 81 GLY A CA 1
ATOM 611 C C . GLY A 1 81 ? 12.499 7.419 7.739 1.00 85.06 81 GLY A C 1
ATOM 612 O O . GLY A 1 81 ? 13.244 8.358 8.026 1.00 85.06 81 GLY A O 1
ATOM 613 N N . ILE A 1 82 ? 11.766 7.432 6.617 1.00 87.12 82 ILE A N 1
ATOM 614 C CA . ILE A 1 82 ? 11.851 8.534 5.640 1.00 87.12 82 ILE A CA 1
ATOM 615 C C . ILE A 1 82 ? 11.074 9.785 6.081 1.00 87.12 82 ILE A C 1
ATOM 617 O O . ILE A 1 82 ? 11.391 10.892 5.635 1.00 87.12 82 ILE A O 1
ATOM 621 N N . GLY A 1 83 ? 10.080 9.611 6.959 1.00 88.00 83 GLY A N 1
ATOM 622 C CA . GLY A 1 83 ? 9.151 10.650 7.401 1.00 88.00 83 GLY A CA 1
ATOM 623 C C . GLY A 1 83 ? 7.975 10.865 6.440 1.00 88.00 83 GLY A C 1
ATOM 624 O O . GLY A 1 83 ? 8.071 10.655 5.226 1.00 88.00 83 GLY A O 1
ATOM 625 N N . LYS A 1 84 ? 6.847 11.326 6.985 1.00 88.25 84 LYS A N 1
ATOM 626 C CA . LYS A 1 84 ? 5.569 11.487 6.279 1.00 88.25 84 LYS A CA 1
ATOM 627 C C . LYS A 1 84 ? 5.706 12.377 5.050 1.00 88.25 84 LYS A C 1
ATOM 629 O O . LYS A 1 84 ? 5.324 11.968 3.960 1.00 88.25 84 LYS A O 1
ATOM 634 N N . GLN A 1 85 ? 6.334 13.545 5.188 1.00 87.31 85 GLN A N 1
ATOM 635 C CA . GLN A 1 85 ? 6.468 14.499 4.079 1.00 87.31 85 GLN A CA 1
ATOM 636 C C . GLN A 1 85 ? 7.211 13.913 2.867 1.00 87.31 85 GLN A C 1
ATOM 638 O O . GLN A 1 85 ? 6.855 14.198 1.723 1.00 87.31 85 GLN A O 1
ATOM 643 N N . ARG A 1 86 ? 8.238 13.077 3.087 1.00 85.69 86 ARG A N 1
ATOM 644 C CA . ARG A 1 86 ? 8.978 12.450 1.978 1.00 85.69 86 ARG A CA 1
ATOM 645 C C . ARG A 1 86 ? 8.162 11.356 1.305 1.00 85.69 86 ARG A C 1
ATOM 647 O O . ARG A 1 86 ? 8.214 11.252 0.078 1.00 85.69 86 ARG A O 1
ATOM 654 N N . LEU A 1 87 ? 7.404 10.575 2.078 1.00 86.62 87 LEU A N 1
ATOM 655 C CA . LEU A 1 87 ? 6.488 9.579 1.525 1.00 86.62 87 LEU A CA 1
ATOM 656 C C . LEU A 1 87 ? 5.433 10.256 0.642 1.00 86.62 87 LEU A C 1
ATOM 658 O O . LEU A 1 87 ? 5.274 9.908 -0.525 1.00 86.62 87 LEU A O 1
ATOM 662 N N . GLU A 1 88 ? 4.781 11.281 1.181 1.00 86.69 88 GLU A N 1
ATOM 663 C CA . GLU A 1 88 ? 3.753 12.074 0.508 1.00 86.69 88 GLU A CA 1
ATOM 664 C C . GLU A 1 88 ? 4.267 12.723 -0.781 1.00 86.69 88 GLU A C 1
ATOM 666 O O . GLU A 1 88 ? 3.628 12.631 -1.835 1.00 86.69 88 GLU A O 1
ATOM 671 N N . LYS A 1 89 ? 5.473 13.303 -0.737 1.00 85.31 89 LYS A N 1
ATOM 672 C CA . LYS A 1 89 ? 6.126 13.847 -1.930 1.00 85.31 89 LYS A CA 1
ATOM 673 C C . LYS A 1 89 ? 6.394 12.755 -2.964 1.00 85.31 89 LYS A C 1
ATOM 675 O O . LYS A 1 89 ? 6.111 12.974 -4.136 1.00 85.31 89 LYS A O 1
ATOM 680 N N . SER A 1 90 ? 6.873 11.582 -2.545 1.00 82.25 90 SER A N 1
ATOM 681 C CA . SER A 1 90 ? 7.152 10.449 -3.444 1.00 82.25 90 SER A CA 1
ATOM 682 C C . SER A 1 90 ? 5.891 9.955 -4.163 1.00 82.25 90 SER A C 1
ATOM 684 O O . SER A 1 90 ? 5.933 9.673 -5.358 1.00 82.25 90 SER A O 1
ATOM 686 N N . ILE A 1 91 ? 4.748 9.928 -3.470 1.00 83.06 91 ILE A N 1
ATOM 687 C CA . ILE A 1 91 ? 3.434 9.607 -4.053 1.00 83.06 91 ILE A CA 1
ATOM 688 C C . ILE A 1 91 ? 3.026 10.661 -5.094 1.00 83.06 91 ILE A C 1
ATOM 690 O O . ILE A 1 91 ? 2.582 10.328 -6.201 1.00 83.06 91 ILE A O 1
ATOM 694 N N . ALA A 1 92 ? 3.203 11.940 -4.753 1.00 81.12 92 ALA A N 1
ATOM 695 C CA . ALA A 1 92 ? 2.842 13.054 -5.621 1.00 81.12 92 ALA A CA 1
ATOM 696 C C . ALA A 1 92 ? 3.670 13.071 -6.916 1.00 81.12 92 ALA A C 1
ATOM 698 O O . ALA A 1 92 ? 3.094 13.140 -8.005 1.00 81.12 92 ALA A O 1
ATOM 699 N N . VAL A 1 93 ? 4.999 12.936 -6.815 1.00 80.88 93 VAL A N 1
ATOM 700 C CA . VAL A 1 93 ? 5.911 13.051 -7.969 1.00 80.88 93 VAL A CA 1
ATOM 701 C C . VAL A 1 93 ? 5.976 11.801 -8.842 1.00 80.88 93 VAL A C 1
ATOM 703 O O . VAL A 1 93 ? 6.503 11.863 -9.954 1.00 80.88 93 VAL A O 1
ATOM 706 N N . ARG A 1 94 ? 5.463 10.661 -8.363 1.00 76.25 94 ARG A N 1
ATOM 707 C CA . ARG A 1 94 ? 5.551 9.405 -9.104 1.00 76.25 94 ARG A CA 1
ATOM 708 C C . ARG A 1 94 ? 4.836 9.493 -10.451 1.00 76.25 94 ARG A C 1
ATOM 710 O O . ARG A 1 94 ? 3.651 9.841 -10.517 1.00 76.25 94 ARG A O 1
ATOM 717 N N . GLN A 1 95 ? 5.568 9.103 -11.489 1.00 70.19 95 GLN A N 1
ATOM 718 C CA . GLN A 1 95 ? 5.085 8.986 -12.855 1.00 70.19 95 GLN A CA 1
ATOM 719 C C . GLN A 1 95 ? 4.558 7.561 -13.074 1.00 70.19 95 GLN A C 1
ATOM 721 O O . GLN A 1 95 ? 5.176 6.586 -12.649 1.00 70.19 95 GLN A O 1
ATOM 726 N N . GLY A 1 96 ? 3.382 7.434 -13.686 1.00 72.38 96 GLY A N 1
ATOM 727 C CA . GLY A 1 96 ? 2.729 6.147 -13.940 1.00 72.38 96 GLY A CA 1
ATOM 728 C C . GLY A 1 96 ? 1.400 5.959 -13.205 1.00 72.38 96 GLY A C 1
ATOM 729 O O . GLY A 1 96 ? 1.128 6.569 -12.171 1.00 72.38 96 GLY A O 1
ATOM 730 N N . GLN A 1 97 ? 0.559 5.086 -13.762 1.00 77.38 97 GLN A N 1
ATOM 731 C CA . GLN A 1 97 ? -0.839 4.937 -13.346 1.00 77.38 97 GLN A CA 1
ATOM 732 C C . GLN A 1 97 ? -1.031 4.216 -12.008 1.00 77.38 97 GLN A C 1
ATOM 734 O O . GLN A 1 97 ? -2.088 4.368 -11.407 1.00 77.38 97 GLN A O 1
ATOM 739 N N . THR A 1 98 ? -0.065 3.423 -11.530 1.00 81.75 98 THR A N 1
ATOM 740 C CA . THR A 1 98 ? -0.263 2.572 -10.340 1.00 81.75 98 THR A CA 1
ATOM 741 C C . THR A 1 98 ? 0.874 2.660 -9.333 1.00 81.75 98 THR A C 1
ATOM 743 O O . THR A 1 98 ? 1.997 2.321 -9.692 1.00 81.75 98 THR A O 1
ATOM 746 N N . ILE A 1 99 ? 0.601 3.043 -8.088 1.00 85.75 99 ILE A N 1
ATOM 747 C CA . ILE A 1 99 ? 1.568 3.149 -6.983 1.00 85.75 99 ILE A CA 1
ATOM 748 C C . ILE A 1 99 ? 1.492 1.877 -6.135 1.00 85.75 99 ILE A C 1
ATOM 750 O O . ILE A 1 99 ? 0.397 1.460 -5.768 1.00 85.75 99 ILE A O 1
ATOM 754 N N . LYS A 1 100 ? 2.629 1.249 -5.821 1.00 88.00 100 LYS A N 1
ATOM 755 C CA . LYS A 1 100 ? 2.675 0.037 -4.985 1.00 88.00 100 LYS A CA 1
ATOM 756 C C . LYS A 1 100 ? 3.255 0.384 -3.613 1.00 88.00 100 LYS A C 1
ATOM 758 O O . LYS A 1 100 ? 4.267 1.078 -3.539 1.00 88.00 100 LYS A O 1
ATOM 763 N N . PHE A 1 101 ? 2.654 -0.130 -2.546 1.00 88.81 101 PHE A N 1
ATOM 764 C CA . PHE A 1 101 ? 3.213 -0.086 -1.194 1.00 88.81 101 PHE A CA 1
ATOM 765 C C . PHE A 1 101 ? 3.431 -1.490 -0.657 1.00 88.81 101 PHE A C 1
ATOM 767 O O . PHE A 1 101 ? 2.672 -2.405 -0.975 1.00 88.81 101 PHE A O 1
ATOM 774 N N . VAL A 1 102 ? 4.453 -1.634 0.179 1.00 88.94 102 VAL A N 1
ATOM 775 C CA . VAL A 1 102 ? 4.644 -2.800 1.044 1.00 88.94 102 VAL A CA 1
ATOM 776 C C . VAL A 1 102 ? 4.302 -2.371 2.457 1.00 88.94 102 VAL A C 1
ATOM 778 O O . VAL A 1 102 ? 4.830 -1.369 2.945 1.00 88.94 102 VAL A O 1
ATOM 781 N N . ILE A 1 103 ? 3.407 -3.125 3.078 1.00 89.38 103 ILE A N 1
ATOM 782 C CA . ILE A 1 103 ? 2.748 -2.757 4.320 1.00 89.38 103 ILE A CA 1
ATOM 783 C C . ILE A 1 103 ? 2.933 -3.878 5.344 1.00 89.38 103 ILE A C 1
ATOM 785 O O . ILE A 1 103 ? 2.766 -5.057 5.014 1.00 89.38 103 ILE A O 1
ATOM 789 N N . GLU A 1 104 ? 3.241 -3.515 6.584 1.00 85.12 104 GLU A N 1
ATOM 790 C CA . GLU A 1 104 ? 3.359 -4.428 7.722 1.00 85.12 104 GLU A CA 1
ATOM 791 C C . GLU A 1 104 ? 2.330 -4.094 8.802 1.00 85.12 104 GLU A C 1
ATOM 793 O O . GLU A 1 104 ? 1.979 -2.935 9.005 1.00 85.12 104 GLU A O 1
ATOM 798 N N . ALA A 1 105 ? 1.836 -5.118 9.498 1.00 81.50 105 ALA A N 1
ATOM 799 C CA . ALA A 1 105 ? 1.014 -4.903 10.684 1.00 81.50 105 ALA A CA 1
ATOM 800 C C . ALA A 1 105 ? 1.890 -4.371 11.827 1.00 81.50 105 ALA A C 1
ATOM 802 O O . ALA A 1 105 ? 3.022 -4.826 12.002 1.00 81.50 105 ALA A O 1
ATOM 803 N N . SER A 1 106 ? 1.374 -3.422 12.606 1.00 70.88 106 SER A N 1
ATOM 804 C CA . SER A 1 106 ? 2.134 -2.789 13.691 1.00 70.88 106 SER A CA 1
ATOM 805 C C . SER A 1 106 ? 2.231 -3.632 14.966 1.00 70.88 106 SER A C 1
ATOM 807 O O . SER A 1 106 ? 3.145 -3.412 15.756 1.00 70.88 106 SER A O 1
ATOM 809 N N . ASP A 1 107 ? 1.360 -4.624 15.160 1.00 71.00 107 ASP A N 1
ATOM 810 C CA . ASP A 1 107 ? 1.346 -5.511 16.325 1.00 71.00 107 ASP A CA 1
ATOM 811 C C . ASP A 1 107 ? 1.712 -6.962 15.967 1.00 71.00 107 ASP A C 1
ATOM 813 O O . ASP A 1 107 ? 1.320 -7.514 14.936 1.00 71.00 107 ASP A O 1
ATOM 817 N N . ASP A 1 108 ? 2.449 -7.629 16.855 1.00 61.53 108 ASP A N 1
ATOM 818 C CA . ASP A 1 108 ? 2.939 -8.991 16.604 1.00 61.53 108 ASP A CA 1
ATOM 819 C C . ASP A 1 108 ? 1.808 -10.031 16.528 1.00 61.53 108 ASP A C 1
AT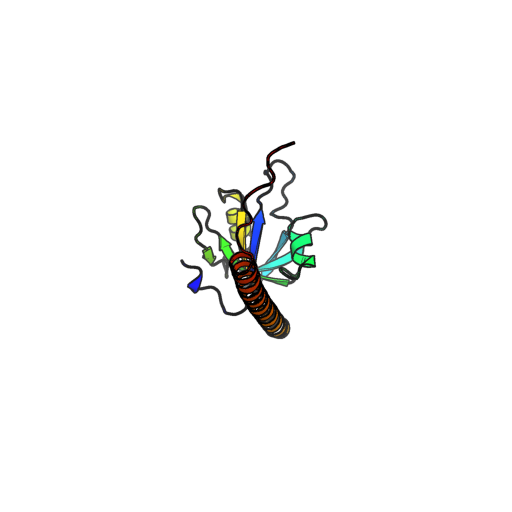OM 821 O O . ASP A 1 108 ? 1.894 -11.000 15.767 1.00 61.53 108 ASP A O 1
ATOM 825 N N . ASN A 1 109 ? 0.698 -9.790 17.232 1.00 63.59 109 ASN A N 1
ATOM 826 C CA . ASN A 1 109 ? -0.498 -10.625 17.142 1.00 63.59 109 ASN A CA 1
ATOM 827 C C . ASN A 1 109 ? -1.175 -10.517 15.770 1.00 63.59 109 ASN A C 1
ATOM 829 O O . ASN A 1 109 ? -1.550 -11.550 15.201 1.00 63.59 109 ASN A O 1
ATOM 833 N N . SER A 1 110 ? -1.312 -9.316 15.195 1.00 62.47 110 SER A N 1
ATOM 834 C CA . SER A 1 110 ? -1.835 -9.217 13.830 1.00 62.47 110 SER A CA 1
ATOM 835 C C . SER A 1 110 ? -0.815 -9.657 12.794 1.00 62.47 110 SER A C 1
ATOM 837 O O . SER A 1 110 ? -1.235 -10.261 11.814 1.00 62.47 110 SER A O 1
ATOM 839 N N . LYS A 1 111 ? 0.502 -9.520 13.012 1.00 62.88 111 LYS A N 1
ATOM 840 C CA . LYS A 1 111 ? 1.505 -10.154 12.130 1.00 62.88 111 LYS A CA 1
ATOM 841 C C . LYS A 1 111 ? 1.307 -11.672 12.051 1.00 62.88 111 LYS A C 1
ATOM 843 O O . LYS A 1 111 ? 1.284 -12.225 10.952 1.00 62.88 111 LYS A O 1
ATOM 848 N N . ALA A 1 112 ? 1.095 -12.345 13.185 1.00 63.78 112 ALA A N 1
ATOM 849 C CA . ALA A 1 112 ? 0.844 -13.787 13.219 1.00 63.78 112 ALA A CA 1
ATOM 850 C C . ALA A 1 112 ? -0.484 -14.172 12.539 1.00 63.78 112 ALA A C 1
ATOM 852 O O . ALA A 1 112 ? -0.515 -15.089 11.712 1.00 63.78 112 ALA A O 1
ATOM 853 N N . LYS A 1 113 ? -1.573 -13.442 12.822 1.00 66.12 113 LYS A N 1
ATOM 854 C CA . LYS A 1 113 ? -2.883 -13.667 12.180 1.00 66.12 113 LYS A CA 1
ATOM 855 C C . LYS A 1 113 ? -2.837 -13.427 10.670 1.00 66.12 113 LYS A C 1
ATOM 857 O O . LYS A 1 113 ? -3.395 -14.215 9.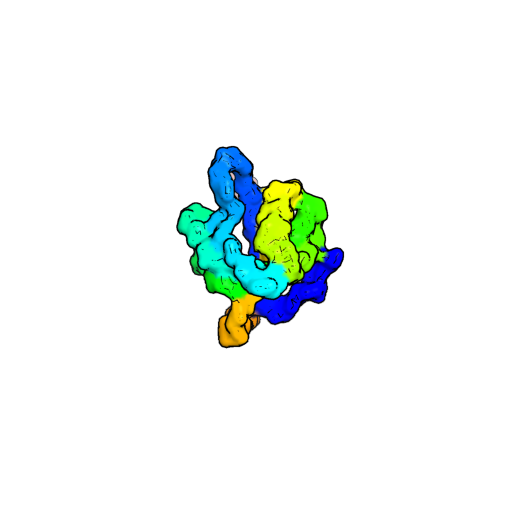912 1.00 66.12 113 LYS A O 1
ATOM 862 N N . GLN A 1 114 ? -2.148 -12.376 10.232 1.00 64.25 114 GLN A N 1
ATOM 863 C CA . GLN A 1 114 ? -1.993 -12.032 8.818 1.00 64.25 114 GLN A CA 1
ATOM 864 C C . GLN A 1 114 ? -1.114 -13.053 8.090 1.00 64.25 114 GLN A C 1
ATOM 866 O O . GLN A 1 114 ? -1.453 -13.463 6.982 1.00 64.25 114 GLN A O 1
ATOM 871 N N . LYS A 1 115 ? -0.046 -13.551 8.727 1.00 69.75 115 LYS A N 1
ATOM 872 C CA . LYS A 1 115 ? 0.759 -14.654 8.185 1.00 69.75 115 LYS A CA 1
ATOM 873 C C . LYS A 1 115 ? -0.079 -15.925 8.010 1.00 69.75 115 LYS A C 1
ATOM 875 O O . LYS A 1 115 ? -0.057 -16.522 6.938 1.00 69.75 115 LYS A O 1
ATOM 880 N N . ALA A 1 116 ? -0.884 -16.287 9.010 1.00 72.88 116 ALA A N 1
ATOM 881 C CA . ALA A 1 116 ? -1.783 -17.437 8.922 1.00 72.88 116 ALA A CA 1
ATOM 882 C C . ALA A 1 116 ? -2.856 -17.270 7.827 1.00 72.88 116 ALA A C 1
ATOM 884 O O . ALA A 1 116 ? -3.171 -18.228 7.121 1.00 72.88 116 ALA A O 1
ATOM 885 N N . LEU A 1 117 ? -3.403 -16.060 7.654 1.00 70.56 117 LEU A N 1
ATOM 886 C CA . LEU A 1 117 ? -4.355 -15.750 6.583 1.00 70.56 117 LEU A CA 1
ATOM 887 C C . LEU A 1 117 ? -3.696 -15.861 5.200 1.00 70.56 117 LEU A C 1
ATOM 889 O O . LEU A 1 117 ? -4.248 -16.501 4.308 1.00 70.56 117 LEU A O 1
ATOM 893 N N . ALA A 1 118 ? -2.500 -15.293 5.035 1.00 71.56 118 ALA A N 1
ATOM 894 C CA . ALA A 1 118 ? -1.741 -15.367 3.791 1.00 71.56 118 ALA A CA 1
ATOM 895 C C . ALA A 1 118 ? -1.395 -16.819 3.423 1.00 71.56 118 ALA A C 1
ATOM 897 O O . ALA A 1 118 ? -1.538 -17.214 2.267 1.00 71.56 118 ALA A O 1
ATOM 898 N N . GLU A 1 119 ? -1.010 -17.640 4.404 1.00 76.81 119 GLU A N 1
ATOM 899 C CA . GLU A 1 119 ? -0.759 -19.070 4.203 1.00 76.81 119 GLU A CA 1
ATOM 900 C C . GLU A 1 119 ? -2.030 -19.843 3.821 1.00 76.81 119 GLU A C 1
ATOM 902 O O . GLU A 1 119 ? -1.965 -20.720 2.958 1.00 76.81 119 GLU A O 1
ATOM 907 N N . LYS A 1 120 ? -3.189 -19.521 4.416 1.00 77.81 120 LYS A N 1
ATOM 908 C CA . LYS A 1 120 ? -4.481 -20.112 4.022 1.00 77.81 120 LYS A CA 1
ATOM 909 C C . LYS A 1 120 ? -4.849 -19.750 2.587 1.00 77.81 120 LYS A C 1
ATOM 911 O O . LYS A 1 120 ? -5.102 -20.652 1.796 1.00 77.81 120 LYS A O 1
ATOM 916 N N . LEU A 1 121 ? -4.782 -18.468 2.229 1.00 75.62 121 LEU A N 1
ATOM 917 C CA . LEU A 1 121 ? -5.073 -17.996 0.872 1.00 75.62 121 LEU A CA 1
ATOM 918 C C . LEU A 1 121 ? -4.119 -18.608 -0.165 1.00 75.62 121 LEU A C 1
ATOM 920 O O . LEU A 1 121 ? -4.547 -19.000 -1.248 1.00 75.62 121 LEU A O 1
ATOM 924 N N . ALA A 1 1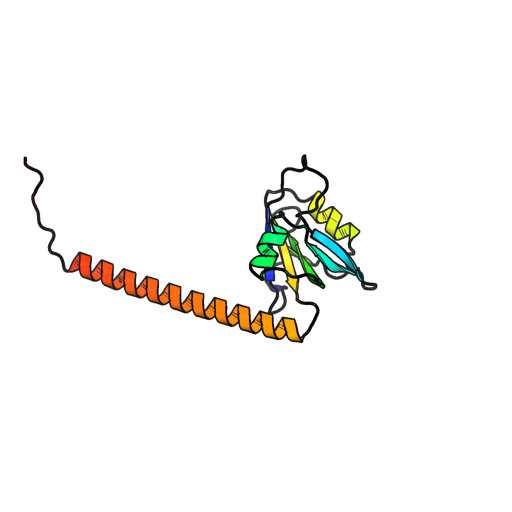22 ? -2.833 -18.752 0.167 1.00 78.19 122 ALA A N 1
ATOM 925 C CA . ALA A 1 122 ? -1.862 -19.412 -0.704 1.00 78.19 122 ALA A CA 1
ATOM 926 C C . ALA A 1 122 ? -2.162 -20.912 -0.880 1.00 78.19 122 ALA A C 1
ATOM 928 O O . ALA A 1 122 ? -2.033 -21.442 -1.986 1.00 78.19 122 ALA A O 1
ATOM 929 N N . LYS A 1 123 ? -2.585 -21.601 0.189 1.00 79.44 123 LYS A N 1
ATOM 930 C CA . LYS A 1 123 ? -3.020 -23.005 0.120 1.00 79.44 123 LYS A CA 1
ATOM 931 C C . LYS A 1 123 ? -4.285 -23.153 -0.720 1.00 79.44 123 LYS A C 1
ATOM 933 O O . LYS A 1 123 ? -4.316 -24.020 -1.587 1.00 79.44 123 LYS A O 1
ATOM 938 N N . GLU A 1 124 ? -5.280 -22.295 -0.521 1.00 74.81 124 GLU A N 1
ATOM 939 C CA . GLU A 1 124 ? -6.511 -22.280 -1.317 1.00 74.81 124 GLU A CA 1
ATOM 940 C C . GLU A 1 124 ? -6.215 -22.031 -2.799 1.00 74.81 124 GLU A C 1
ATOM 942 O O . GLU A 1 124 ? -6.674 -22.798 -3.639 1.00 74.81 124 GLU A O 1
ATOM 947 N N . ALA A 1 125 ? -5.368 -21.051 -3.131 1.00 76.50 125 ALA A N 1
ATOM 948 C CA . ALA A 1 125 ? -4.936 -20.791 -4.507 1.00 76.50 125 ALA A CA 1
ATOM 949 C C . ALA A 1 125 ? -4.190 -21.986 -5.137 1.00 76.50 125 ALA A C 1
ATOM 951 O O . ALA A 1 125 ? -4.339 -22.293 -6.324 1.00 76.50 125 ALA A O 1
ATOM 952 N N . LYS A 1 126 ? -3.388 -22.705 -4.344 1.00 81.00 126 LYS A N 1
ATOM 953 C CA . LYS A 1 126 ? -2.698 -23.916 -4.806 1.00 81.00 126 LYS A CA 1
ATOM 954 C C . LYS A 1 126 ? -3.670 -25.077 -5.043 1.00 81.00 126 LYS A C 1
ATOM 956 O O . LYS A 1 126 ? -3.510 -25.816 -6.009 1.00 81.00 126 LYS A O 1
ATOM 961 N N . MET A 1 127 ? -4.679 -25.231 -4.187 1.00 78.31 127 MET A N 1
ATOM 962 C CA . MET A 1 127 ? -5.710 -26.258 -4.354 1.00 78.31 127 MET A CA 1
ATOM 963 C C . MET A 1 127 ? -6.606 -25.956 -5.557 1.00 78.31 127 MET A C 1
ATOM 965 O O . MET A 1 127 ? -6.838 -26.844 -6.370 1.00 78.31 127 MET A O 1
ATOM 969 N N . THR A 1 128 ? -7.045 -24.707 -5.735 1.00 76.62 128 THR A N 1
ATOM 970 C CA . THR A 1 128 ? -7.870 -24.315 -6.888 1.00 76.62 128 THR A CA 1
ATOM 971 C C . THR A 1 128 ? -7.120 -24.455 -8.206 1.00 76.62 128 THR A C 1
ATOM 973 O O . THR A 1 128 ? -7.673 -25.015 -9.147 1.00 76.62 128 THR A O 1
ATOM 976 N N . SER A 1 129 ? -5.853 -24.037 -8.278 1.00 83.31 129 SER A N 1
ATOM 977 C CA . SER A 1 129 ? -5.034 -24.231 -9.487 1.00 83.31 129 SER A CA 1
ATOM 978 C C . SER A 1 129 ? -4.809 -25.708 -9.818 1.00 83.31 129 SER A C 1
ATOM 980 O O . SER A 1 129 ? -4.871 -26.090 -10.986 1.00 83.31 129 SER A O 1
ATOM 982 N N . ARG A 1 130 ? -4.610 -26.565 -8.806 1.00 82.50 130 ARG A N 1
ATOM 983 C CA . ARG A 1 130 ? -4.517 -28.016 -9.012 1.00 82.50 130 ARG A CA 1
ATOM 984 C C . ARG A 1 130 ? -5.830 -28.602 -9.532 1.00 82.50 130 ARG A C 1
ATOM 986 O O . ARG A 1 130 ? -5.801 -29.328 -10.519 1.00 82.50 130 ARG A O 1
ATOM 993 N N . LEU A 1 131 ? -6.955 -28.255 -8.906 1.00 81.81 131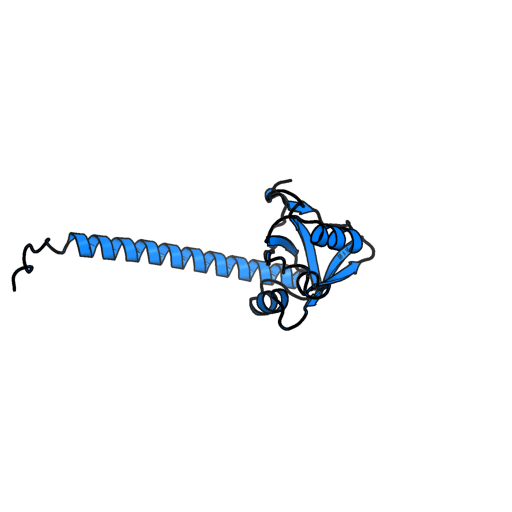 LEU A N 1
ATOM 994 C CA . LEU A 1 131 ? -8.284 -28.708 -9.325 1.00 81.81 131 LEU A CA 1
ATOM 995 C C . LEU A 1 131 ? -8.603 -28.253 -10.753 1.00 81.81 131 LEU A C 1
ATOM 997 O O . LEU A 1 131 ? -9.082 -29.047 -11.551 1.00 81.81 131 LEU A O 1
ATOM 1001 N N . GLN A 1 132 ? -8.273 -27.008 -11.113 1.00 77.75 132 GLN A N 1
ATOM 1002 C CA . GLN A 1 132 ? -8.421 -26.504 -12.482 1.00 77.75 132 GLN A CA 1
ATOM 1003 C C . GLN A 1 132 ? -7.573 -27.295 -13.486 1.00 77.75 132 GLN A C 1
ATOM 1005 O O . GLN A 1 132 ? -8.043 -27.586 -14.584 1.00 77.75 132 GLN A O 1
ATOM 1010 N N . ALA A 1 133 ? -6.343 -27.665 -13.120 1.00 86.12 133 ALA A N 1
ATOM 1011 C CA . ALA A 1 133 ? -5.471 -28.461 -13.978 1.00 86.12 133 ALA A CA 1
ATOM 1012 C C . ALA A 1 133 ? -5.963 -29.911 -14.149 1.00 86.12 133 ALA A C 1
ATOM 1014 O O . ALA A 1 133 ? -5.830 -30.472 -15.235 1.00 86.12 133 ALA A O 1
ATOM 1015 N N . GLU A 1 134 ? -6.528 -30.520 -13.103 1.00 81.88 134 GLU A N 1
ATOM 1016 C CA . GLU A 1 134 ? -7.153 -31.848 -13.178 1.00 81.88 134 GLU A CA 1
ATOM 1017 C C . GLU A 1 134 ? -8.428 -31.807 -14.037 1.00 81.88 134 GLU A C 1
ATOM 1019 O O . GLU A 1 134 ? -8.549 -32.594 -14.975 1.00 81.88 134 GLU A O 1
ATOM 1024 N N . LEU A 1 135 ? -9.298 -30.809 -13.834 1.00 79.00 135 LEU A N 1
ATOM 1025 C CA . LEU A 1 135 ? -10.508 -30.612 -14.641 1.00 79.00 135 LEU A CA 1
ATOM 1026 C C . LEU A 1 135 ? -10.184 -30.405 -16.131 1.00 79.00 135 LEU A C 1
ATOM 1028 O O . LEU A 1 135 ? -10.859 -30.949 -17.002 1.00 79.00 135 LEU A O 1
ATOM 1032 N N . ALA A 1 136 ? -9.135 -29.634 -16.439 1.00 81.75 136 ALA A N 1
ATOM 1033 C CA . ALA A 1 136 ? -8.690 -29.416 -17.815 1.00 81.75 136 ALA A CA 1
ATOM 1034 C C . ALA A 1 136 ? -8.247 -30.726 -18.485 1.00 81.75 136 ALA A C 1
ATOM 1036 O O . ALA A 1 136 ? -8.636 -30.997 -19.619 1.00 81.75 136 ALA A O 1
ATOM 1037 N N . LYS A 1 137 ? -7.506 -31.579 -17.762 1.00 86.06 137 LYS A N 1
ATOM 1038 C CA . LYS A 1 137 ? -7.096 -32.900 -18.262 1.00 86.06 137 LYS A CA 1
ATOM 1039 C C . LYS A 1 137 ? -8.287 -33.819 -18.510 1.00 86.06 137 LYS A C 1
ATOM 1041 O O . LYS A 1 137 ? -8.297 -34.514 -19.522 1.00 86.06 137 LYS A O 1
ATOM 1046 N N . GLU A 1 138 ? -9.285 -33.818 -17.627 1.00 76.81 138 GLU A N 1
ATOM 1047 C CA . GLU A 1 138 ? -10.512 -34.603 -17.815 1.00 76.81 138 GLU A CA 1
ATOM 1048 C C . GLU A 1 138 ? -11.326 -34.119 -19.021 1.00 76.81 138 GLU A C 1
ATOM 1050 O O . GLU A 1 138 ? -11.791 -34.936 -19.815 1.00 76.81 138 GLU A O 1
ATOM 1055 N N . VAL A 1 139 ? -11.453 -32.802 -19.216 1.00 80.75 139 VAL A N 1
ATOM 1056 C CA . VAL A 1 139 ? -12.133 -32.224 -20.387 1.00 80.75 139 VAL A CA 1
ATOM 1057 C C . VAL A 1 139 ? -11.398 -32.563 -21.683 1.00 80.75 139 VAL A C 1
ATOM 1059 O O . VAL A 1 139 ? -12.041 -32.915 -22.674 1.00 80.75 139 VAL A O 1
ATOM 1062 N N . ASP A 1 140 ? -10.068 -32.486 -21.696 1.00 75.00 140 ASP A N 1
ATOM 1063 C CA . ASP A 1 140 ? -9.270 -32.818 -22.878 1.00 75.00 140 ASP A CA 1
ATOM 1064 C C . ASP A 1 140 ? -9.301 -34.323 -23.182 1.00 75.00 140 ASP A C 1
ATOM 1066 O O . ASP A 1 140 ? -9.453 -34.712 -24.342 1.00 75.00 140 ASP A O 1
ATOM 1070 N N . ALA A 1 141 ? -9.280 -35.177 -22.153 1.00 78.00 141 ALA A N 1
ATOM 1071 C CA . ALA A 1 141 ? -9.483 -36.616 -22.303 1.00 78.00 141 ALA A CA 1
ATOM 1072 C C . ALA A 1 141 ? -10.898 -36.946 -22.815 1.00 78.00 141 ALA A C 1
ATOM 1074 O O . ALA A 1 141 ? -11.051 -37.765 -23.721 1.00 78.00 141 ALA A O 1
ATOM 1075 N N . ALA A 1 142 ? -11.934 -36.264 -22.315 1.00 66.62 142 ALA A N 1
ATOM 1076 C CA . ALA A 1 142 ? -13.310 -36.426 -22.785 1.00 66.62 142 ALA A CA 1
ATOM 1077 C C . ALA A 1 142 ? -13.506 -35.933 -24.232 1.00 66.62 142 ALA A C 1
ATOM 1079 O O . ALA A 1 142 ? -14.272 -36.530 -24.993 1.00 66.62 142 ALA A O 1
ATOM 1080 N N . LYS A 1 143 ? -12.799 -34.871 -24.647 1.00 66.38 143 LYS A N 1
ATOM 1081 C CA . LYS A 1 143 ? -12.761 -34.418 -26.049 1.00 66.38 143 LYS A CA 1
ATOM 1082 C C . LYS A 1 143 ? -12.021 -35.400 -26.955 1.00 66.38 143 LYS A C 1
ATOM 1084 O O . LYS A 1 143 ? -12.432 -35.565 -28.099 1.00 66.38 143 LYS A O 1
ATOM 1089 N N . ALA A 1 144 ? -10.967 -36.049 -26.462 1.00 64.06 144 ALA A N 1
ATOM 1090 C CA . ALA A 1 144 ? -10.226 -37.067 -27.205 1.00 64.06 144 ALA A CA 1
ATOM 1091 C C . ALA A 1 144 ? -11.001 -38.394 -27.333 1.00 64.06 144 ALA A C 1
ATOM 1093 O O . ALA A 1 144 ? -10.881 -39.074 -28.349 1.00 64.06 144 ALA A O 1
ATOM 1094 N N . ALA A 1 145 ? -11.821 -38.741 -26.334 1.00 60.47 145 ALA A N 1
ATOM 1095 C CA . ALA A 1 145 ? -12.634 -39.958 -26.318 1.00 60.47 145 ALA A CA 1
ATOM 1096 C C . ALA A 1 145 ? -13.928 -39.862 -27.149 1.00 60.47 145 ALA A C 1
ATOM 1098 O O . ALA A 1 145 ? -14.521 -40.890 -27.478 1.00 60.47 145 ALA A O 1
ATOM 1099 N N . LYS A 1 146 ? -14.380 -38.655 -27.520 1.00 52.62 146 LYS A N 1
ATOM 1100 C CA . LYS A 1 146 ? -15.466 -38.505 -28.496 1.00 52.62 146 LYS A CA 1
ATOM 1101 C C . LYS A 1 146 ? -14.888 -38.629 -29.910 1.00 52.62 146 LYS A C 1
ATOM 1103 O O . LYS A 1 146 ? -14.098 -37.771 -30.308 1.00 52.62 146 LYS A O 1
ATOM 1108 N N . PRO A 1 147 ? -15.275 -39.649 -30.702 1.00 50.31 147 PRO A N 1
ATOM 1109 C CA . PRO A 1 147 ? -14.846 -39.720 -32.088 1.00 50.31 147 PRO A CA 1
ATOM 1110 C C . PRO A 1 147 ? -15.360 -38.473 -32.807 1.00 50.31 147 PRO A C 1
ATOM 1112 O O . PRO A 1 147 ? -16.510 -38.069 -32.623 1.00 50.31 147 PRO A O 1
ATOM 1115 N N . LYS A 1 148 ? -14.490 -37.846 -33.607 1.00 53.28 148 LYS A N 1
ATOM 1116 C CA . LYS A 1 148 ? -14.853 -36.765 -34.528 1.00 53.28 148 LYS A CA 1
ATOM 1117 C C . LYS A 1 148 ? -15.923 -37.287 -35.490 1.00 53.28 148 LYS A C 1
ATOM 1119 O O . LYS A 1 148 ? -15.604 -37.813 -36.553 1.00 53.28 148 LYS A O 1
ATOM 1124 N N . GLY A 1 149 ? -17.186 -37.146 -35.098 1.00 47.66 149 GLY A N 1
ATOM 1125 C CA . GLY A 1 149 ? -18.332 -37.305 -35.973 1.00 47.66 149 GLY A CA 1
ATOM 1126 C C . GLY A 1 149 ? -18.226 -36.262 -37.075 1.00 47.66 149 GLY A C 1
ATOM 1127 O O . GLY A 1 149 ? -18.428 -35.071 -36.848 1.00 47.66 149 GLY A O 1
ATOM 1128 N N . LYS A 1 150 ? -17.836 -36.717 -38.263 1.00 51.53 150 LYS A N 1
ATOM 1129 C CA . LYS A 1 150 ? -18.081 -36.002 -39.509 1.00 51.53 150 LYS A CA 1
ATOM 1130 C C . LYS A 1 150 ? -19.601 -35.890 -39.681 1.00 51.53 150 LYS A C 1
ATOM 1132 O O . LYS A 1 150 ? -20.300 -36.869 -39.442 1.00 51.53 150 LYS A O 1
ATOM 1137 N N . LEU A 1 151 ? -20.028 -34.744 -40.214 1.00 49.62 151 LEU A N 1
ATOM 1138 C CA . LEU A 1 151 ? -21.337 -34.469 -40.817 1.00 49.62 151 LEU A CA 1
ATOM 1139 C C . LEU A 1 151 ? -22.468 -34.082 -39.846 1.00 49.62 151 LEU A C 1
ATOM 1141 O O . LEU A 1 151 ? -23.032 -34.936 -39.188 1.00 49.62 151 LEU A O 1
ATOM 1145 N N . PHE A 1 152 ? -22.807 -32.789 -39.804 1.00 45.25 152 PHE A N 1
ATOM 1146 C CA . PHE A 1 152 ? -24.126 -32.271 -40.213 1.00 45.25 152 PHE A CA 1
ATOM 1147 C C . PHE A 1 152 ? -24.002 -30.762 -40.473 1.00 45.25 152 PHE A C 1
ATOM 1149 O O . PHE A 1 152 ? -24.421 -29.910 -39.700 1.00 45.25 152 PHE A O 1
ATOM 1156 N N . GLY A 1 153 ? -23.327 -30.458 -41.581 1.00 49.25 153 GLY A N 1
ATOM 1157 C CA . GLY A 1 153 ? -23.615 -29.290 -42.397 1.00 49.25 153 GLY A CA 1
ATOM 1158 C C . GLY A 1 153 ? -24.166 -29.819 -43.716 1.00 49.25 153 GLY A C 1
ATOM 1159 O O . GLY A 1 153 ? -23.384 -30.167 -44.595 1.00 49.25 153 GLY A O 1
ATOM 1160 N N . LEU A 1 154 ? -25.485 -29.990 -43.786 1.00 50.03 154 LEU A N 1
ATOM 1161 C CA . LEU A 1 154 ? -26.306 -29.987 -44.997 1.00 50.03 154 LEU A CA 1
ATOM 1162 C C . LEU A 1 154 ? -27.772 -29.959 -44.529 1.00 50.03 154 LEU A C 1
ATOM 1164 O O . LEU A 1 154 ? -28.174 -30.872 -43.806 1.00 50.03 154 LEU A O 1
ATOM 1168 N N . PHE A 1 155 ? -28.502 -28.938 -44.992 1.00 41.53 155 PHE A N 1
ATOM 1169 C CA . PHE A 1 155 ? -29.879 -28.523 -44.662 1.00 41.53 155 PHE A CA 1
ATOM 1170 C C . PHE A 1 155 ? -30.043 -27.647 -43.417 1.00 41.53 155 PHE A C 1
ATOM 1172 O O . PHE A 1 155 ? -29.735 -28.103 -42.296 1.00 41.53 155 PHE A O 1
#